Protein AF-X1SP14-F1 (afdb_monomer)

Radius of gyration: 13.24 Å; Cα contacts (8 Å, |Δi|>4): 208; chains: 1; bounding box: 29×26×32 Å

Mean predicted aligned error: 4.2 Å

Structure (mmCIF, N/CA/C/O backbone):
data_AF-X1SP14-F1
#
_entry.id   AF-X1SP14-F1
#
loop_
_atom_site.group_PDB
_atom_site.id
_atom_site.type_symbol
_atom_site.label_atom_id
_atom_site.label_alt_id
_atom_site.label_comp_id
_atom_site.label_asym_id
_atom_site.label_entity_id
_atom_site.label_seq_id
_atom_site.pdbx_PDB_ins_code
_atom_site.Cartn_x
_atom_site.Cartn_y
_atom_site.Cartn_z
_atom_site.occupancy
_atom_site.B_iso_or_equiv
_atom_site.auth_seq_id
_atom_site.auth_comp_id
_atom_site.auth_asym_id
_atom_site.auth_atom_id
_atom_site.pdbx_PDB_model_num
ATOM 1 N N . LEU A 1 1 ? -13.064 16.129 12.718 1.00 46.72 1 LEU A N 1
ATOM 2 C CA . LEU A 1 1 ? -13.593 14.770 12.498 1.00 46.72 1 LEU A CA 1
ATOM 3 C C . LEU A 1 1 ? -12.427 13.829 12.698 1.00 46.72 1 LEU A C 1
ATOM 5 O O . LEU A 1 1 ? -11.461 13.954 11.957 1.00 46.72 1 LEU A O 1
ATOM 9 N N . GLU A 1 2 ? -12.464 12.988 13.724 1.00 53.38 2 GLU A N 1
ATOM 10 C CA . GLU A 1 2 ? -11.516 11.876 13.817 1.00 53.38 2 GLU A CA 1
ATOM 11 C C . GLU A 1 2 ? -11.909 10.875 12.726 1.00 53.38 2 GLU A C 1
ATOM 13 O O . GLU A 1 2 ? -13.071 10.473 12.661 1.00 53.38 2 GLU A O 1
ATOM 18 N N . SER A 1 3 ? -11.003 10.570 11.793 1.00 62.94 3 SER A N 1
ATOM 19 C CA . SER A 1 3 ? -11.252 9.492 10.837 1.00 62.94 3 SER A CA 1
ATOM 20 C C . SER A 1 3 ? -11.127 8.175 11.584 1.00 62.94 3 SER A C 1
ATOM 22 O O . SER A 1 3 ? -10.146 7.975 12.302 1.00 62.94 3 SER A O 1
ATOM 24 N N . GLU A 1 4 ? -12.090 7.278 11.412 1.00 73.25 4 GLU A N 1
ATOM 25 C CA . GLU A 1 4 ? -11.963 5.929 11.950 1.00 73.25 4 GLU A CA 1
ATOM 26 C C . GLU A 1 4 ? -10.697 5.251 11.395 1.00 73.25 4 GLU A C 1
ATOM 28 O O . GLU A 1 4 ? -10.345 5.466 10.225 1.00 73.25 4 GLU A O 1
ATOM 33 N N . PRO A 1 5 ? -9.987 4.449 12.210 1.00 79.00 5 PRO A N 1
ATOM 34 C CA . PRO A 1 5 ? -8.779 3.783 11.758 1.00 79.00 5 PRO A CA 1
ATOM 35 C C . PRO A 1 5 ? -9.069 2.874 10.564 1.00 79.00 5 PRO A C 1
ATOM 37 O O . PRO A 1 5 ? -10.044 2.123 10.534 1.00 79.00 5 PRO A O 1
ATOM 40 N N . THR A 1 6 ? -8.174 2.917 9.584 1.00 91.00 6 THR A N 1
ATOM 41 C CA . THR A 1 6 ? -8.210 2.046 8.413 1.00 91.00 6 THR A CA 1
ATOM 42 C C . THR A 1 6 ? -7.262 0.874 8.634 1.00 91.00 6 THR A C 1
ATOM 44 O O . THR A 1 6 ? -6.082 1.056 8.947 1.00 91.00 6 THR A O 1
ATOM 47 N N . LEU A 1 7 ? -7.764 -0.345 8.464 1.00 94.56 7 LEU A N 1
ATOM 48 C CA . LEU A 1 7 ? -6.997 -1.570 8.649 1.00 94.56 7 LEU A CA 1
ATOM 49 C C . LEU A 1 7 ? -6.605 -2.140 7.289 1.00 94.56 7 LEU A C 1
ATOM 51 O O . LEU A 1 7 ? -7.449 -2.649 6.559 1.00 94.56 7 LEU A O 1
ATOM 55 N N . LEU A 1 8 ? -5.323 -2.078 6.940 1.00 95.62 8 LEU A N 1
ATOM 56 C CA . LEU A 1 8 ? -4.804 -2.722 5.736 1.00 95.62 8 LEU A CA 1
ATOM 57 C C . LEU A 1 8 ? -4.898 -4.245 5.892 1.00 95.62 8 LEU A C 1
ATOM 59 O O . LEU A 1 8 ? -4.223 -4.828 6.742 1.00 95.62 8 LEU A O 1
ATOM 63 N N . TYR A 1 9 ? -5.719 -4.878 5.057 1.00 95.94 9 TYR A N 1
ATOM 64 C CA . TYR A 1 9 ? -6.037 -6.302 5.140 1.00 95.94 9 TYR A CA 1
ATOM 65 C C . TYR A 1 9 ? -5.321 -7.133 4.076 1.00 95.94 9 TYR A C 1
ATOM 67 O O . TYR A 1 9 ? -4.798 -8.202 4.379 1.00 95.94 9 TYR A O 1
ATOM 75 N N . TRP A 1 10 ? -5.225 -6.636 2.845 1.00 97.19 10 TRP A N 1
ATOM 76 C CA . TRP A 1 10 ? -4.443 -7.293 1.800 1.00 97.19 10 TRP A CA 1
ATOM 77 C C . TRP A 1 10 ? -3.889 -6.280 0.804 1.00 97.19 10 TRP A C 1
ATOM 79 O O . TRP A 1 10 ? -4.367 -5.149 0.712 1.00 97.19 10 TRP A O 1
ATOM 89 N N . LEU A 1 11 ? -2.881 -6.688 0.041 1.00 97.31 11 LEU A N 1
ATOM 90 C CA . LEU A 1 11 ? -2.427 -5.944 -1.128 1.00 97.31 11 LEU A CA 1
ATOM 91 C C . LEU A 1 11 ? -1.996 -6.880 -2.251 1.00 97.31 11 LEU A C 1
ATOM 93 O O . LEU A 1 11 ? -1.522 -7.987 -2.000 1.00 97.31 11 LEU A O 1
ATOM 97 N N . SER A 1 12 ? -2.117 -6.396 -3.481 1.00 96.88 12 SER A N 1
ATOM 98 C CA . SER A 1 12 ? -1.471 -6.974 -4.655 1.00 96.88 12 SER A CA 1
ATOM 99 C C . SER A 1 12 ? -0.670 -5.901 -5.376 1.00 96.88 12 SER A C 1
ATOM 101 O O . SER A 1 12 ? -1.097 -4.750 -5.439 1.00 96.88 12 SER A O 1
ATOM 103 N N . LEU A 1 13 ? 0.460 -6.277 -5.963 1.00 95.50 13 LEU A N 1
ATOM 104 C CA . LEU A 1 13 ? 1.234 -5.421 -6.854 1.00 95.50 13 LEU A CA 1
ATOM 105 C C . LEU A 1 13 ? 1.762 -6.220 -8.042 1.00 95.50 13 LEU A C 1
ATOM 107 O O . LEU A 1 13 ? 1.979 -7.427 -7.940 1.00 95.50 13 LEU A O 1
ATOM 111 N N . CYS A 1 14 ? 1.988 -5.538 -9.159 1.00 94.12 14 CYS A N 1
ATOM 112 C CA . CYS A 1 14 ? 2.594 -6.107 -10.353 1.00 94.12 14 CYS A CA 1
ATOM 113 C C . CYS A 1 14 ? 3.684 -5.172 -10.887 1.00 94.12 14 CYS A C 1
ATOM 115 O O . CYS A 1 14 ? 3.443 -3.978 -11.075 1.00 94.12 14 CYS A O 1
ATOM 117 N N . SER A 1 15 ? 4.878 -5.714 -11.135 1.00 94.50 15 SER A N 1
ATOM 118 C CA . SER A 1 15 ? 5.969 -4.984 -11.794 1.00 94.50 15 SER A CA 1
ATOM 119 C C . SER A 1 15 ? 5.720 -4.856 -13.304 1.00 94.50 15 SER A C 1
ATOM 121 O O . SER A 1 15 ? 5.198 -5.777 -13.933 1.00 94.50 15 SER A O 1
ATOM 123 N N . LYS A 1 16 ? 6.108 -3.719 -13.894 1.00 93.31 16 LYS A N 1
ATOM 124 C CA . LYS A 1 16 ? 6.058 -3.439 -15.342 1.00 93.31 16 LYS A CA 1
ATOM 125 C C . LYS A 1 16 ? 7.038 -4.299 -16.119 1.00 93.31 16 LYS A C 1
ATOM 127 O O . LYS A 1 16 ? 6.725 -4.757 -17.216 1.00 93.31 16 LYS A O 1
ATOM 132 N N . THR A 1 17 ? 8.230 -4.480 -15.562 1.00 92.69 17 THR A N 1
ATOM 133 C CA . THR A 1 17 ? 9.365 -5.070 -16.265 1.00 92.69 17 THR A CA 1
ATOM 134 C C . THR A 1 17 ? 9.678 -6.428 -15.658 1.00 92.69 17 THR A C 1
ATOM 136 O O . THR A 1 17 ? 9.900 -6.551 -14.453 1.00 92.69 17 THR A O 1
ATOM 139 N N . ALA A 1 18 ? 9.736 -7.465 -16.496 1.00 84.50 18 ALA A N 1
ATOM 140 C CA . ALA A 1 18 ? 10.134 -8.793 -16.045 1.00 84.50 18 ALA A CA 1
ATOM 141 C C . ALA A 1 18 ? 11.529 -8.735 -15.397 1.00 84.50 18 ALA A C 1
ATOM 143 O O . ALA A 1 18 ? 12.483 -8.260 -16.012 1.00 84.50 18 ALA A O 1
ATOM 144 N N . ASN A 1 19 ? 11.641 -9.247 -14.169 1.00 84.44 19 ASN A N 1
ATOM 145 C CA . ASN A 1 19 ? 12.864 -9.252 -13.355 1.00 84.44 19 ASN A CA 1
ATOM 146 C C . ASN A 1 19 ? 13.349 -7.876 -12.857 1.00 84.44 19 ASN A C 1
ATOM 148 O O . ASN A 1 19 ? 14.445 -7.807 -12.301 1.00 84.44 19 ASN A O 1
ATOM 152 N N . ALA A 1 20 ? 12.563 -6.802 -12.994 1.00 90.94 20 ALA A N 1
ATOM 153 C CA . ALA A 1 20 ? 12.828 -5.549 -12.287 1.00 90.94 20 ALA A CA 1
ATOM 154 C C . ALA A 1 20 ? 11.966 -5.469 -11.025 1.00 90.94 20 ALA A C 1
ATOM 156 O O . ALA A 1 20 ? 10.769 -5.764 -11.047 1.00 90.94 20 ALA A O 1
ATOM 157 N N . ALA A 1 21 ? 12.588 -5.076 -9.917 1.00 93.62 21 ALA A N 1
ATOM 158 C CA . ALA A 1 21 ? 11.910 -4.939 -8.641 1.00 93.62 21 ALA A CA 1
ATOM 159 C C . ALA A 1 21 ? 11.122 -3.627 -8.601 1.00 93.62 21 ALA A C 1
ATOM 161 O O . ALA A 1 21 ? 11.722 -2.559 -8.673 1.00 93.62 21 ALA A O 1
ATOM 162 N N . GLY A 1 22 ? 9.805 -3.721 -8.437 1.00 95.38 22 GLY A N 1
ATOM 163 C CA . GLY A 1 22 ? 8.960 -2.588 -8.081 1.00 95.38 22 GLY A CA 1
ATOM 164 C C . GLY A 1 22 ? 8.694 -2.562 -6.582 1.00 95.38 22 GLY A C 1
ATOM 165 O O . GLY A 1 22 ? 8.567 -3.608 -5.939 1.00 95.38 22 GLY A O 1
ATOM 166 N N . THR A 1 23 ? 8.618 -1.362 -6.021 1.00 97.00 23 THR A N 1
ATOM 167 C CA . THR A 1 23 ? 8.408 -1.113 -4.596 1.00 97.00 23 THR A CA 1
ATOM 168 C C . THR A 1 23 ? 7.105 -0.363 -4.362 1.00 97.00 23 THR A C 1
ATOM 170 O O . THR A 1 23 ? 6.850 0.683 -4.957 1.00 97.00 23 THR A O 1
ATOM 173 N N . LEU A 1 24 ? 6.315 -0.875 -3.420 1.00 97.25 24 LEU A N 1
ATOM 174 C CA . LEU A 1 24 ? 5.134 -0.229 -2.861 1.00 97.25 24 LEU A CA 1
ATOM 175 C C . LEU A 1 24 ? 5.367 0.013 -1.367 1.00 97.25 24 LEU A C 1
ATOM 177 O O . LEU A 1 24 ? 5.789 -0.889 -0.638 1.00 97.25 24 LEU A O 1
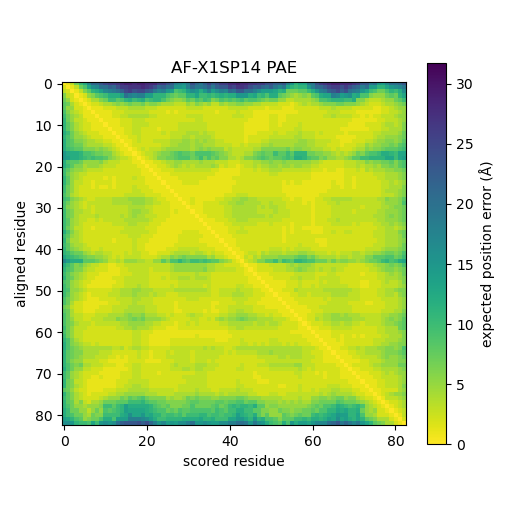ATOM 181 N N . LYS A 1 25 ? 5.076 1.226 -0.895 1.00 97.94 25 LYS A N 1
ATOM 182 C CA . LYS A 1 25 ? 5.075 1.579 0.529 1.00 97.94 25 LYS A CA 1
ATOM 183 C C . LYS A 1 25 ? 3.680 2.003 0.955 1.00 97.94 25 LYS A C 1
ATOM 185 O O . LYS A 1 25 ? 3.011 2.744 0.240 1.00 97.94 25 LYS A O 1
ATOM 190 N N . VAL A 1 26 ? 3.280 1.581 2.148 1.00 97.19 26 VAL A N 1
ATOM 191 C CA . VAL A 1 26 ? 2.066 2.065 2.810 1.00 97.19 26 VAL A CA 1
ATOM 192 C C . VAL A 1 26 ? 2.459 2.920 4.004 1.00 97.19 26 VAL A C 1
ATOM 194 O O . VAL A 1 26 ? 3.289 2.517 4.829 1.00 97.19 26 VAL A O 1
ATOM 197 N N . ARG A 1 27 ? 1.852 4.102 4.092 1.00 97.50 27 ARG A N 1
ATOM 198 C CA . ARG A 1 27 ? 2.047 5.077 5.161 1.00 97.50 27 ARG A CA 1
ATOM 199 C C . ARG A 1 27 ? 0.739 5.343 5.896 1.00 97.50 27 ARG A C 1
ATOM 201 O O . ARG A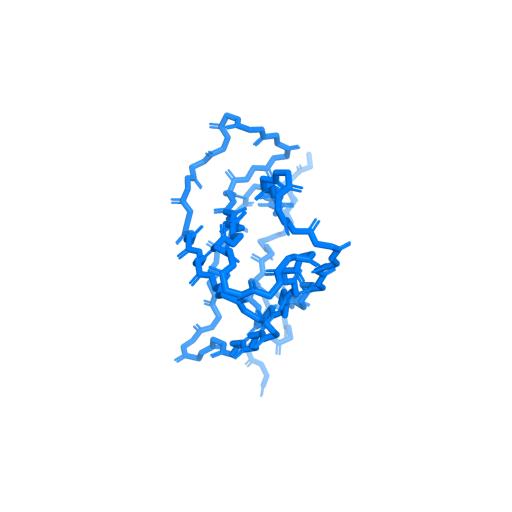 1 27 ? -0.326 5.388 5.288 1.00 97.50 27 ARG A O 1
ATOM 208 N N . ASP A 1 28 ? 0.860 5.549 7.200 1.00 96.19 28 ASP A N 1
ATOM 209 C CA . ASP A 1 28 ? -0.209 6.025 8.075 1.00 96.19 28 ASP A CA 1
ATOM 210 C C . ASP A 1 28 ? -0.320 7.542 7.943 1.00 96.19 28 ASP A C 1
ATOM 212 O O . ASP A 1 28 ? 0.528 8.277 8.459 1.00 96.19 28 ASP A O 1
ATOM 216 N N . GLY A 1 29 ? -1.301 7.986 7.164 1.00 94.31 29 GLY A N 1
ATOM 217 C CA . GLY A 1 29 ? -1.486 9.383 6.791 1.00 94.31 29 GLY A CA 1
ATOM 218 C C . GLY A 1 29 ? -2.240 9.543 5.475 1.00 94.31 29 GLY A C 1
ATOM 219 O O . GLY A 1 29 ? -2.608 8.571 4.820 1.00 94.31 29 GLY A O 1
ATOM 220 N N . THR A 1 30 ? -2.458 10.797 5.085 1.00 92.62 30 THR A N 1
ATOM 221 C CA . THR A 1 30 ? -3.117 11.178 3.825 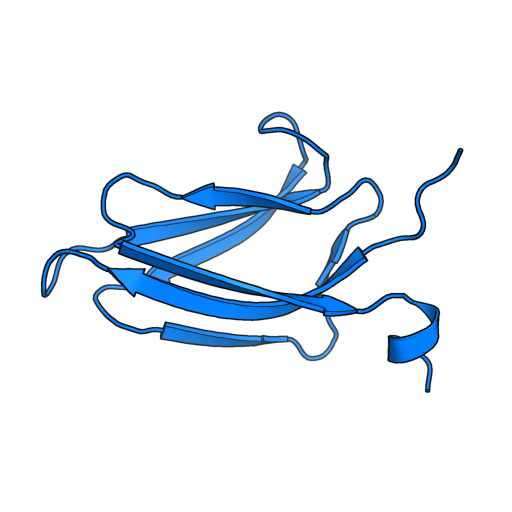1.00 92.62 30 THR A CA 1
ATOM 222 C C . THR A 1 30 ? -2.127 11.588 2.734 1.00 92.62 30 THR A C 1
ATOM 224 O O . THR A 1 30 ? -2.535 11.872 1.611 1.00 92.62 30 THR A O 1
ATOM 227 N N . ASP A 1 31 ? -0.833 11.645 3.056 1.00 94.88 31 ASP A N 1
ATOM 228 C CA . ASP A 1 31 ? 0.242 12.042 2.151 1.00 94.88 31 ASP A CA 1
ATOM 229 C C . ASP A 1 31 ? 1.572 11.327 2.479 1.00 94.88 31 ASP A C 1
ATOM 231 O O . ASP A 1 31 ? 1.670 10.494 3.389 1.00 94.88 31 ASP A O 1
ATOM 235 N N . ALA A 1 32 ? 2.622 11.667 1.725 1.00 95.38 32 ALA A N 1
ATOM 236 C CA . ALA A 1 32 ? 3.946 11.059 1.835 1.00 95.38 32 ALA A CA 1
ATOM 237 C C . ALA A 1 32 ? 4.687 11.359 3.157 1.00 95.38 32 ALA A C 1
ATOM 239 O O . ALA A 1 32 ? 5.694 10.708 3.444 1.00 95.38 32 ALA A O 1
ATOM 240 N N . THR A 1 33 ? 4.214 12.311 3.968 1.00 96.25 33 THR A N 1
ATOM 241 C CA . THR A 1 33 ? 4.796 12.626 5.285 1.00 96.25 33 THR A CA 1
ATOM 242 C C . THR A 1 33 ? 4.359 11.642 6.373 1.00 96.25 33 THR A C 1
ATOM 244 O O . THR A 1 33 ? 4.974 11.591 7.440 1.00 96.25 33 THR A O 1
ATOM 247 N N . GLY A 1 34 ? 3.346 10.814 6.088 1.00 95.38 34 GLY A N 1
ATOM 248 C CA . GLY A 1 34 ? 2.866 9.766 6.981 1.00 95.38 34 GLY A CA 1
ATOM 249 C C . GLY A 1 34 ? 3.936 8.734 7.358 1.00 95.38 34 GLY A C 1
ATOM 250 O O . GLY A 1 34 ? 4.905 8.474 6.626 1.00 95.38 34 GLY A O 1
ATOM 251 N N . LYS A 1 35 ? 3.742 8.091 8.514 1.00 96.44 35 LYS A N 1
ATOM 252 C CA . LYS A 1 35 ? 4.676 7.082 9.038 1.00 96.44 35 LYS A CA 1
ATOM 253 C C . LYS A 1 35 ? 4.613 5.815 8.188 1.00 96.44 35 LYS A C 1
ATOM 255 O O . LYS A 1 35 ? 3.548 5.222 8.063 1.00 96.44 35 LYS A O 1
ATOM 260 N N . GLU A 1 36 ? 5.750 5.363 7.659 1.00 97.81 36 GLU A N 1
ATOM 261 C CA . GLU A 1 36 ? 5.837 4.083 6.940 1.00 97.81 36 GLU A CA 1
ATOM 262 C C . GLU A 1 36 ? 5.421 2.926 7.867 1.00 97.81 36 GLU A C 1
ATOM 264 O O . GLU A 1 36 ? 5.947 2.773 8.973 1.00 97.81 36 GLU A O 1
ATOM 269 N N . LYS A 1 37 ? 4.442 2.138 7.419 1.00 96.69 37 LYS A N 1
ATOM 270 C CA . LYS A 1 37 ? 3.924 0.948 8.111 1.00 96.69 37 LYS A CA 1
ATOM 271 C C . LYS A 1 37 ? 4.345 -0.338 7.417 1.00 96.69 37 LYS A C 1
ATOM 273 O O . LYS A 1 37 ? 4.514 -1.357 8.078 1.00 96.69 37 LYS A O 1
ATOM 278 N N . LEU A 1 38 ? 4.491 -0.287 6.096 1.00 96.69 38 LEU A N 1
ATOM 279 C CA . LEU A 1 38 ? 4.813 -1.437 5.268 1.00 96.69 38 LEU A CA 1
ATOM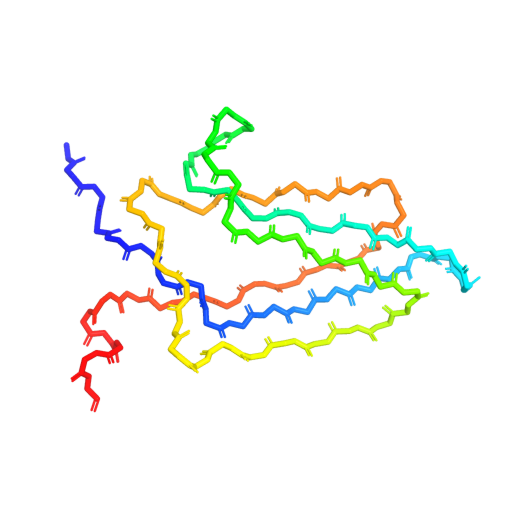 280 C C . LEU A 1 38 ? 5.617 -1.004 4.044 1.00 96.69 38 LEU A C 1
ATOM 282 O O . LEU A 1 38 ? 5.332 0.028 3.437 1.00 96.69 38 LEU A O 1
ATOM 286 N N . ARG A 1 39 ? 6.561 -1.854 3.647 1.00 97.19 39 ARG A N 1
AT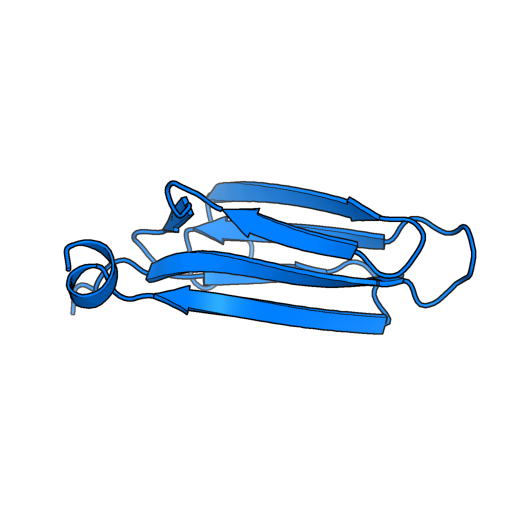OM 287 C CA . ARG A 1 39 ? 7.269 -1.786 2.374 1.00 97.19 39 ARG A CA 1
ATOM 288 C C . 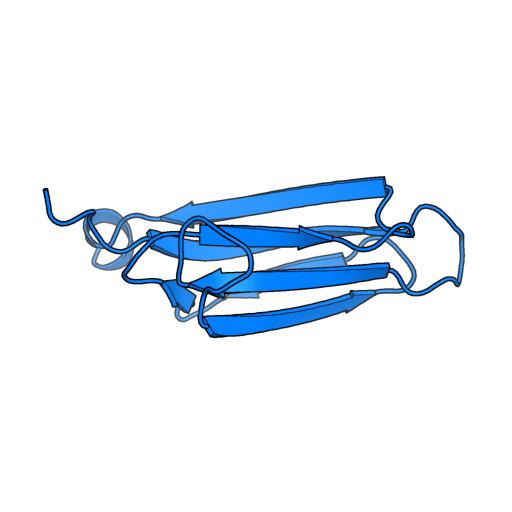ARG A 1 39 ? 7.306 -3.172 1.754 1.00 97.19 39 ARG A C 1
ATOM 290 O O . ARG A 1 39 ? 7.725 -4.123 2.408 1.00 97.19 39 ARG A O 1
ATOM 297 N N . VAL A 1 40 ? 6.891 -3.268 0.499 1.00 95.38 40 VAL A N 1
ATOM 298 C CA . VAL A 1 40 ? 6.916 -4.505 -0.281 1.00 95.38 40 VAL A CA 1
ATOM 299 C C . VAL A 1 40 ? 7.674 -4.251 -1.567 1.00 95.38 40 VAL A C 1
ATOM 301 O O . VAL A 1 40 ? 7.401 -3.279 -2.266 1.00 95.38 40 VAL A O 1
ATOM 304 N N . THR A 1 41 ? 8.607 -5.142 -1.877 1.00 95.00 41 THR A N 1
ATOM 305 C CA . THR A 1 41 ? 9.380 -5.116 -3.115 1.00 95.00 41 THR A CA 1
ATOM 306 C C . THR A 1 41 ? 9.191 -6.449 -3.827 1.00 95.00 41 THR A C 1
ATOM 308 O O . THR A 1 41 ? 9.411 -7.498 -3.222 1.00 95.00 41 THR A O 1
ATOM 311 N N . ALA A 1 42 ? 8.769 -6.420 -5.092 1.00 91.69 42 ALA A N 1
ATOM 312 C CA . ALA A 1 42 ? 8.489 -7.622 -5.876 1.00 91.69 42 ALA A CA 1
ATOM 313 C C . ALA A 1 42 ? 8.977 -7.500 -7.327 1.00 91.69 42 ALA A C 1
ATOM 315 O O . ALA A 1 42 ? 8.919 -6.429 -7.924 1.00 91.69 42 ALA A O 1
ATOM 316 N N . LEU A 1 43 ? 9.447 -8.618 -7.894 1.00 90.19 43 LEU A N 1
ATOM 317 C CA . LEU A 1 43 ? 9.967 -8.705 -9.271 1.00 90.19 43 LEU A CA 1
ATOM 318 C C . LEU A 1 43 ? 8.879 -8.960 -10.333 1.00 90.19 43 LEU A C 1
ATOM 320 O O . LEU A 1 43 ? 9.132 -8.807 -11.524 1.00 90.19 43 LEU A O 1
ATOM 324 N N . LEU A 1 44 ? 7.698 -9.416 -9.907 1.00 88.19 44 LEU A N 1
ATOM 325 C CA . LEU A 1 44 ? 6.553 -9.825 -10.731 1.00 88.19 44 LEU A CA 1
ATOM 326 C C . LEU A 1 44 ? 5.253 -9.557 -9.947 1.00 88.19 44 LEU A C 1
ATOM 328 O O . LEU A 1 44 ? 5.254 -8.760 -9.007 1.00 88.19 44 LEU A O 1
ATOM 332 N N . PHE A 1 45 ? 4.150 -10.214 -10.321 1.00 92.19 45 PHE A N 1
ATOM 333 C CA . PHE A 1 45 ? 2.927 -10.228 -9.525 1.00 92.19 45 PHE A CA 1
ATOM 334 C C . PHE A 1 45 ? 3.185 -10.781 -8.119 1.00 92.19 45 PHE A C 1
ATOM 336 O O . PHE A 1 45 ? 3.803 -11.835 -7.951 1.00 92.19 45 PHE A O 1
ATOM 343 N N . TYR A 1 46 ? 2.675 -10.077 -7.116 1.00 93.81 46 TYR A N 1
ATOM 344 C CA . TYR A 1 46 ? 2.815 -10.437 -5.717 1.00 93.81 46 TYR A CA 1
ATOM 345 C C . TYR A 1 46 ? 1.553 -10.066 -4.946 1.00 93.81 46 TYR A C 1
ATOM 347 O O . TYR A 1 46 ? 1.014 -8.977 -5.133 1.00 93.81 46 TYR A O 1
ATOM 355 N N . HIS A 1 47 ? 1.094 -10.966 -4.078 1.00 96.25 47 HIS A N 1
ATOM 356 C CA . HIS A 1 47 ? -0.114 -10.800 -3.275 1.00 96.25 47 HIS A CA 1
ATOM 357 C C . HIS A 1 47 ? 0.178 -11.150 -1.814 1.00 96.25 47 HIS A C 1
ATOM 359 O O . HIS A 1 47 ? 0.800 -12.175 -1.536 1.00 96.25 47 HIS A O 1
ATOM 365 N N . LEU A 1 48 ? -0.274 -10.306 -0.888 1.00 96.00 48 LEU A N 1
ATOM 366 C CA . LEU A 1 48 ? -0.145 -10.501 0.554 1.00 96.00 48 LEU A CA 1
ATOM 367 C C . LEU A 1 48 ? -1.484 -10.292 1.246 1.00 96.00 48 LEU A C 1
ATOM 369 O O . LEU A 1 48 ? -2.184 -9.321 0.968 1.00 96.00 48 LEU A O 1
ATOM 373 N N . VAL A 1 49 ? -1.767 -11.150 2.222 1.00 96.88 49 VAL A N 1
ATOM 374 C CA . VAL A 1 49 ? -2.874 -11.007 3.172 1.00 96.88 49 VAL A CA 1
ATOM 375 C C . VAL A 1 49 ? -2.280 -10.871 4.571 1.00 96.88 49 VAL A C 1
ATOM 377 O O . VAL A 1 49 ? -1.371 -11.620 4.932 1.00 96.88 49 VAL A O 1
ATOM 380 N N . PHE A 1 50 ? -2.776 -9.918 5.355 1.00 94.62 50 PHE A N 1
ATOM 381 C CA . PHE A 1 50 ? -2.287 -9.618 6.698 1.00 94.62 50 PHE A CA 1
ATOM 382 C C . PHE A 1 50 ? -3.257 -10.147 7.752 1.00 94.62 50 PHE A C 1
ATOM 384 O O . PHE A 1 50 ? -4.436 -9.794 7.764 1.00 94.62 50 PHE A O 1
ATOM 391 N N . ASN A 1 51 ? -2.741 -10.980 8.655 1.00 92.25 51 ASN A N 1
ATOM 392 C CA . ASN A 1 51 ? -3.472 -11.461 9.820 1.00 92.25 51 ASN A CA 1
ATOM 393 C C . ASN A 1 51 ? -2.539 -11.460 11.054 1.00 92.25 51 ASN A C 1
ATOM 395 O O . ASN A 1 51 ? -1.662 -12.325 11.131 1.00 92.25 51 ASN A O 1
ATOM 399 N N . PRO A 1 52 ? -2.670 -10.498 11.989 1.00 91.19 52 PRO A N 1
ATOM 400 C CA . PRO A 1 52 ? -3.693 -9.448 12.018 1.00 91.19 52 PRO A CA 1
ATOM 401 C C . PRO A 1 52 ? -3.490 -8.370 10.925 1.00 91.19 52 PRO A C 1
ATOM 403 O O . PRO A 1 52 ? -2.359 -8.178 10.465 1.00 91.19 52 PRO A O 1
ATOM 406 N N . PRO A 1 53 ? -4.554 -7.647 10.515 1.00 94.94 53 PRO A N 1
ATOM 407 C CA . PRO A 1 53 ? -4.454 -6.481 9.633 1.00 94.94 53 PRO A CA 1
ATOM 408 C C . PRO A 1 53 ? -3.533 -5.380 10.187 1.00 94.94 53 PRO A C 1
ATOM 410 O O . PRO A 1 53 ? -3.391 -5.214 11.401 1.00 94.94 53 PRO A O 1
ATOM 413 N N . ILE A 1 54 ? -2.937 -4.572 9.306 1.00 95.19 54 ILE A N 1
ATOM 414 C CA . ILE A 1 54 ? -2.048 -3.471 9.705 1.00 95.19 54 ILE A CA 1
ATOM 415 C C . ILE A 1 54 ? -2.873 -2.204 9.970 1.00 95.19 54 ILE A C 1
ATOM 417 O O . ILE A 1 54 ? -3.457 -1.624 9.056 1.00 95.19 54 ILE A O 1
ATOM 421 N N . ARG A 1 55 ? -2.882 -1.735 11.223 1.00 93.94 55 ARG A N 1
ATOM 422 C CA . ARG A 1 55 ? -3.635 -0.543 11.651 1.00 93.94 55 ARG A CA 1
ATOM 423 C C . ARG A 1 55 ? -2.970 0.773 11.211 1.00 93.94 55 ARG A C 1
ATOM 425 O O . ARG A 1 55 ? -1.824 1.051 11.596 1.00 93.94 55 ARG A O 1
ATOM 432 N N . CYS A 1 56 ? -3.724 1.605 10.489 1.00 93.62 56 CYS A N 1
ATOM 433 C CA . CYS A 1 56 ? -3.397 2.992 10.141 1.00 93.62 56 CYS A CA 1
ATOM 434 C C . CYS A 1 56 ? -4.438 3.938 10.760 1.00 93.62 56 CYS A C 1
ATOM 436 O O . CYS A 1 56 ? -5.623 3.848 10.450 1.00 93.62 56 CYS A O 1
ATOM 438 N N . ALA A 1 57 ? -4.012 4.812 11.670 1.00 91.81 57 ALA A N 1
ATOM 439 C CA . ALA A 1 57 ? -4.917 5.649 12.458 1.00 91.81 57 ALA A CA 1
ATOM 440 C C . ALA A 1 57 ? -5.386 6.912 11.718 1.00 91.81 57 ALA A C 1
ATOM 442 O O . ALA A 1 57 ? -6.491 7.382 11.959 1.00 91.81 57 ALA A O 1
ATOM 443 N N . MET A 1 58 ? -4.550 7.473 10.842 1.00 89.81 58 MET A N 1
ATOM 444 C CA . MET A 1 58 ? -4.807 8.756 10.175 1.00 89.81 58 MET A CA 1
ATOM 445 C C . MET A 1 58 ? -5.333 8.605 8.745 1.00 89.81 58 MET A C 1
ATOM 447 O O . MET A 1 58 ? -5.870 9.553 8.179 1.00 89.81 58 MET A O 1
ATOM 451 N N . GLY A 1 59 ? -5.123 7.441 8.137 1.00 89.62 59 GLY A N 1
ATOM 452 C CA . GLY A 1 59 ? -5.457 7.167 6.744 1.00 89.62 59 GLY A CA 1
ATOM 453 C C . GLY A 1 59 ? -4.436 6.240 6.097 1.00 89.62 59 GLY A C 1
ATOM 454 O O . GLY A 1 59 ? -3.424 5.888 6.706 1.00 89.62 59 GLY A O 1
ATOM 455 N N . LEU A 1 60 ? -4.716 5.837 4.862 1.00 92.44 60 LEU A N 1
ATOM 456 C CA . LEU A 1 60 ? -3.867 4.944 4.084 1.00 92.44 60 LEU A CA 1
ATOM 457 C C . LEU A 1 60 ? -3.340 5.689 2.855 1.00 92.44 60 LEU A C 1
ATOM 459 O O . LEU A 1 60 ? -4.076 5.913 1.896 1.00 92.44 60 LEU A O 1
ATOM 463 N N . PHE A 1 61 ? -2.060 6.056 2.882 1.00 95.44 61 PHE A N 1
ATOM 464 C CA . PHE A 1 61 ? -1.367 6.634 1.734 1.00 95.44 61 PHE A CA 1
ATOM 465 C C . PHE A 1 61 ? -0.433 5.597 1.112 1.00 95.44 61 PHE A C 1
ATOM 467 O O . PHE A 1 61 ? 0.404 5.007 1.803 1.00 95.44 61 PHE A O 1
ATOM 474 N N . VAL A 1 62 ? -0.572 5.375 -0.195 1.00 96.56 62 VAL A N 1
ATOM 475 C CA . VAL A 1 62 ? 0.229 4.401 -0.946 1.00 96.56 62 VAL A CA 1
ATOM 476 C C . VAL A 1 62 ? 1.180 5.135 -1.878 1.00 96.56 62 VAL A C 1
ATOM 478 O O . VAL A 1 62 ? 0.770 5.942 -2.706 1.00 96.56 62 VAL A O 1
ATOM 481 N N . GLU A 1 63 ? 2.463 4.821 -1.744 1.00 97.12 63 GLU A N 1
ATOM 482 C CA . GLU A 1 63 ? 3.538 5.305 -2.603 1.00 97.12 63 GLU A CA 1
ATOM 483 C C . GLU A 1 63 ? 4.035 4.126 -3.440 1.00 97.12 63 GLU A C 1
ATOM 485 O O . GLU A 1 63 ? 4.413 3.090 -2.890 1.00 97.12 63 GLU A O 1
ATOM 490 N N . ILE A 1 64 ? 4.042 4.283 -4.760 1.00 96.69 64 ILE A N 1
ATOM 491 C CA . ILE A 1 64 ? 4.623 3.314 -5.689 1.00 96.69 64 ILE A CA 1
ATOM 492 C C . ILE A 1 64 ? 5.802 3.949 -6.414 1.00 96.69 64 ILE A C 1
ATOM 494 O O . ILE A 1 64 ? 5.802 5.155 -6.671 1.00 96.69 64 ILE A O 1
ATOM 498 N N . ASP A 1 65 ? 6.807 3.147 -6.743 1.00 95.69 65 ASP A N 1
ATOM 499 C CA . ASP A 1 65 ? 7.862 3.587 -7.648 1.00 95.69 65 ASP A CA 1
ATOM 500 C C . ASP A 1 65 ? 7.456 3.455 -9.125 1.00 95.69 65 ASP A C 1
ATOM 502 O O . ASP A 1 65 ? 6.350 3.034 -9.482 1.00 95.69 65 ASP A O 1
ATOM 506 N N . THR A 1 66 ? 8.366 3.863 -10.008 1.00 95.50 66 THR A N 1
ATOM 507 C CA . THR A 1 66 ? 8.134 3.872 -11.452 1.00 95.50 66 THR A CA 1
ATOM 508 C C . THR A 1 66 ? 8.027 2.479 -12.057 1.00 95.50 66 THR A C 1
ATOM 510 O O . THR A 1 66 ? 7.482 2.374 -13.155 1.00 95.50 66 THR A O 1
ATOM 513 N N . GLU A 1 67 ? 8.484 1.428 -11.374 1.00 96.31 67 GLU A N 1
ATOM 514 C CA . GLU A 1 67 ? 8.450 0.055 -11.881 1.00 96.31 67 GLU A CA 1
ATOM 515 C C . GLU A 1 67 ? 7.125 -0.655 -11.581 1.00 96.31 67 GLU A C 1
ATOM 517 O O . GLU A 1 67 ? 6.854 -1.693 -12.174 1.00 96.31 67 GLU A O 1
ATOM 522 N N . ILE A 1 68 ? 6.245 -0.103 -10.741 1.00 95.94 68 ILE A N 1
ATOM 523 C CA . ILE A 1 68 ? 4.912 -0.678 -10.503 1.00 95.94 68 ILE A CA 1
ATOM 524 C C . ILE A 1 68 ? 3.960 -0.359 -11.662 1.00 95.94 68 ILE A C 1
ATOM 526 O O . ILE A 1 68 ? 3.730 0.807 -11.994 1.00 95.94 68 ILE A O 1
ATOM 530 N N . ALA A 1 69 ? 3.401 -1.406 -12.276 1.00 94.81 69 ALA A N 1
ATOM 531 C CA . ALA A 1 69 ? 2.412 -1.329 -13.354 1.00 94.81 69 ALA A CA 1
ATOM 532 C C . ALA A 1 69 ? 1.010 -1.100 -12.808 1.00 94.81 69 ALA A C 1
ATOM 534 O O . ALA A 1 69 ? 0.280 -0.246 -13.303 1.00 94.81 69 ALA A O 1
ATOM 535 N N . ASP A 1 70 ? 0.666 -1.888 -11.797 1.00 95.00 70 ASP A N 1
ATOM 536 C CA . ASP A 1 70 ? -0.643 -1.907 -11.175 1.00 95.00 70 ASP A 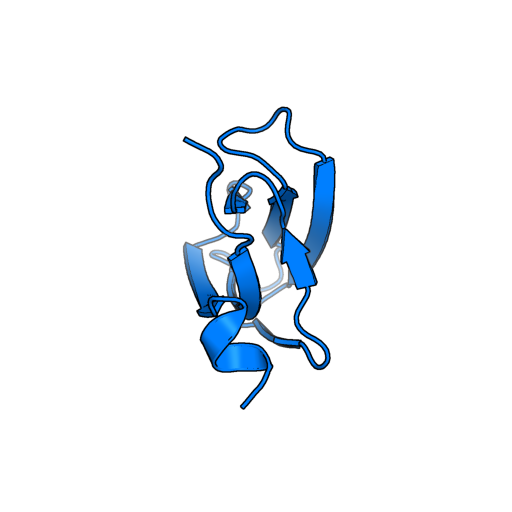CA 1
ATOM 537 C C . ASP A 1 70 ? -0.512 -2.357 -9.720 1.00 95.00 70 ASP A C 1
ATOM 539 O O . ASP A 1 70 ? 0.400 -3.115 -9.361 1.00 95.00 70 ASP A O 1
ATOM 543 N N . TYR A 1 71 ? -1.427 -1.881 -8.885 1.00 96.38 71 TYR A N 1
ATOM 544 C CA . TYR A 1 71 ? -1.551 -2.309 -7.504 1.00 96.38 71 TYR A CA 1
ATOM 545 C C . TYR A 1 71 ? -2.996 -2.190 -7.033 1.00 96.38 71 TYR A C 1
ATOM 547 O O . TYR A 1 71 ? -3.756 -1.320 -7.450 1.00 96.38 71 TYR A O 1
ATOM 555 N N . THR A 1 72 ? -3.362 -3.055 -6.098 1.00 97.12 72 THR A N 1
ATOM 556 C CA . THR A 1 72 ? -4.653 -3.009 -5.418 1.00 97.12 72 THR A CA 1
ATOM 557 C C . THR A 1 72 ? -4.443 -3.213 -3.931 1.00 97.12 72 THR A C 1
ATOM 559 O O . THR A 1 72 ? -3.559 -3.959 -3.508 1.00 97.12 72 THR A O 1
ATOM 562 N N . VAL A 1 73 ? -5.237 -2.515 -3.125 1.00 96.25 73 VAL A N 1
ATOM 563 C CA . VAL A 1 73 ? -5.133 -2.550 -1.669 1.00 96.25 73 VAL A CA 1
ATOM 564 C C . VAL A 1 73 ? -6.522 -2.784 -1.104 1.00 96.25 73 VAL A C 1
ATOM 566 O O . VAL A 1 73 ? -7.455 -2.048 -1.420 1.00 96.25 73 VAL A O 1
ATOM 569 N N . GLY A 1 74 ? -6.659 -3.812 -0.277 1.00 95.44 74 GLY A N 1
ATOM 570 C CA . GLY A 1 74 ? -7.864 -4.076 0.488 1.00 95.44 74 GLY A CA 1
ATOM 571 C C . GLY A 1 74 ? -7.722 -3.542 1.900 1.00 95.44 74 GLY A C 1
ATOM 572 O O . GLY A 1 74 ? -6.744 -3.846 2.587 1.00 95.44 74 GLY A O 1
ATOM 573 N N . TYR A 1 75 ? -8.717 -2.788 2.350 1.00 93.50 75 TYR A N 1
ATOM 574 C CA . TYR A 1 75 ? -8.791 -2.299 3.717 1.00 93.50 75 TYR A CA 1
ATOM 575 C C . TYR A 1 75 ? -10.142 -2.623 4.354 1.00 93.50 75 TYR A C 1
ATOM 577 O O . TYR A 1 75 ? -11.149 -2.790 3.667 1.00 93.50 75 TYR A O 1
ATOM 585 N N . LEU A 1 76 ? -10.135 -2.721 5.677 1.00 91.38 76 LEU A N 1
ATOM 586 C CA . LEU A 1 76 ? -11.302 -2.931 6.525 1.00 91.38 76 LEU A CA 1
ATOM 587 C C . LEU A 1 76 ? -11.445 -1.743 7.481 1.00 91.38 76 LEU A C 1
ATOM 589 O O . LEU A 1 76 ? -10.464 -1.060 7.790 1.00 91.38 76 LEU A O 1
ATOM 593 N N . THR A 1 77 ? -12.661 -1.514 7.967 1.00 85.56 77 THR A N 1
ATOM 594 C CA . THR A 1 77 ? -12.896 -0.681 9.152 1.00 85.56 77 THR A CA 1
ATOM 595 C C . THR A 1 77 ? -12.685 -1.519 10.414 1.00 85.56 77 THR A C 1
ATOM 597 O O . THR A 1 77 ? -12.735 -2.752 10.357 1.00 85.56 77 THR A O 1
ATOM 600 N N . GLU A 1 78 ? -12.463 -0.879 11.565 1.00 80.94 78 GLU A N 1
ATOM 601 C CA . GLU A 1 78 ? -12.313 -1.614 12.835 1.00 80.94 78 GLU A CA 1
ATOM 602 C C . GLU A 1 78 ? -13.558 -2.441 13.172 1.00 80.94 78 GLU A C 1
ATOM 604 O O . GLU A 1 78 ? -13.429 -3.594 13.570 1.00 80.94 78 GLU A O 1
ATOM 609 N N . GLU A 1 79 ? -14.754 -1.911 12.891 1.00 79.19 79 GLU A N 1
ATOM 610 C CA . GLU A 1 79 ? -16.026 -2.606 13.133 1.00 79.19 79 GLU A CA 1
ATOM 611 C C . GLU A 1 79 ? -16.126 -3.957 12.400 1.00 79.19 79 GLU A C 1
ATOM 613 O O . GLU A 1 79 ? -16.778 -4.887 12.874 1.00 79.19 79 GLU A O 1
ATOM 618 N N . VAL A 1 80 ? -15.501 -4.072 11.223 1.00 76.94 80 VAL A N 1
ATOM 619 C CA . VAL A 1 80 ? -15.514 -5.309 10.429 1.00 76.94 80 VAL A CA 1
ATOM 620 C C . VAL A 1 80 ? -14.442 -6.289 10.902 1.00 76.94 80 VAL A C 1
ATOM 622 O O . VAL A 1 80 ? -14.657 -7.491 10.811 1.00 76.94 80 VAL A O 1
ATOM 625 N N . ALA A 1 81 ? -13.305 -5.808 11.410 1.00 72.62 81 ALA A N 1
ATOM 626 C CA . ALA A 1 81 ? -12.216 -6.673 11.866 1.00 72.62 81 ALA A CA 1
ATOM 627 C C . ALA A 1 81 ? -12.456 -7.304 13.250 1.00 72.62 81 ALA A C 1
ATOM 629 O O 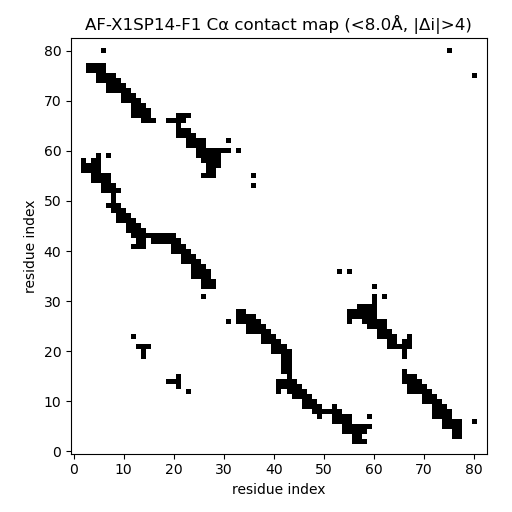. ALA A 1 81 ? -11.786 -8.277 13.591 1.00 72.62 81 ALA A O 1
ATOM 630 N N . GLU A 1 82 ? -13.377 -6.753 14.044 1.00 67.50 82 GLU A N 1
ATOM 631 C CA . GLU A 1 82 ? -13.753 -7.272 15.368 1.00 67.50 82 GLU A CA 1
ATOM 632 C C . GLU A 1 82 ? -14.867 -8.340 15.335 1.00 67.50 82 GLU A C 1
ATOM 634 O O . GLU A 1 82 ? -15.187 -8.913 16.379 1.00 67.50 82 GLU A O 1
ATOM 639 N N . LYS A 1 83 ? -15.457 -8.614 14.163 1.00 57.59 83 LYS A N 1
ATOM 640 C CA . LYS A 1 83 ? -16.491 -9.646 13.955 1.00 57.59 83 LYS A CA 1
ATOM 641 C C . LYS A 1 83 ? -15.891 -10.941 13.416 1.00 57.59 83 LYS A C 1
ATOM 643 O O . LYS A 1 83 ? -16.380 -12.011 13.842 1.00 57.59 83 LYS A O 1
#

Foldseek 3Di:
DFDFKKFFFKKKWAFPDQQDKKKKWKFQAPDPVGHTQDMDIDRGIDMDGDVVTGIRRHDIDMDIDPGIPDMDIDIDGPVVSVD

Solvent-accessible surface area (backbone atoms only — not comparable to full-atom values): 4643 Å² total; per-residue (Å²): 132,87,63,77,43,36,23,43,33,32,40,37,39,28,28,65,42,89,80,38,70,15,42,41,35,37,17,34,13,85,46,92,86,28,53,78,76,46,76,49,74,35,41,40,77,46,77,51,75,44,85,76,51,51,80,17,62,70,27,82,21,78,48,68,45,91,39,44,65,50,74,49,74,43,68,40,48,60,80,65,75,77,108

Sequence (83 aa):
LESEPTLLYWLSLCSKTANAAGTLKVRDGTDATGKEKLRVTALLFYHLVFNPPIRCAMGLFVEIDTEIADYTVGYLTEEVAEK

Organism: NCBI:txid412755

Nearest PDB structures (foldseek):
  6a3v-assembly8_O  TM=4.0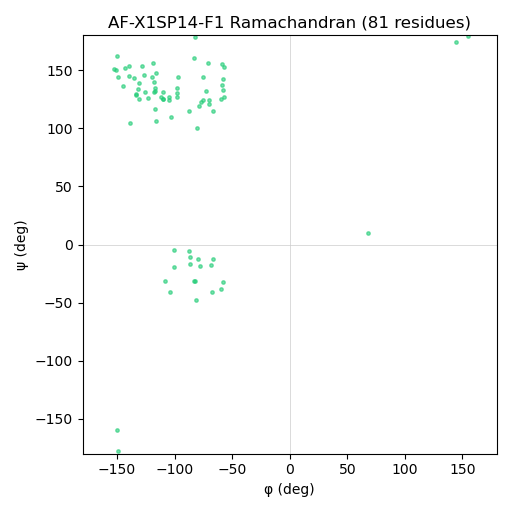39E-01  e=2.767E-01  Homo sapiens
  1u5y-assembly1_D  TM=4.194E-01  e=1.335E+00  Mus musculus
  2gsy-assembly1_Q  TM=3.090E-01  e=5.775E+00  Infectious bursal disease virus
  1wce-assembly1_F-7  TM=2.016E-01  e=2.702E+00  Infectious bursal disease virus
  2df7-assembly1_F  TM=2.300E-01  e=4.908E+00  Infectious bursal disease virus

Secondary structure (DSSP, 8-state):
-PPPPEEEEEEEEEESSTTPPEEEEEEESSSTTSEEEEEEEESS-EEEEEEEEEEESS-EEEEE-TTEEEEEEEEEEHHHHT-

pLDDT: mean 90.89, std 10.13, range [46.72, 97.94]